Protein AF-A0A498NVG0-F1 (afdb_monomer)

Foldseek 3Di:
DQAQFDWDADPVPRDTDRDDRDDPPPLQPRWAFFDDPWATDTDRPVVCVVVVTQRDWDDDAQWFIARPVVRWTFDWDADPVDPSRIDTTTHHDPTDTDHHPDDDPDPDD

Mean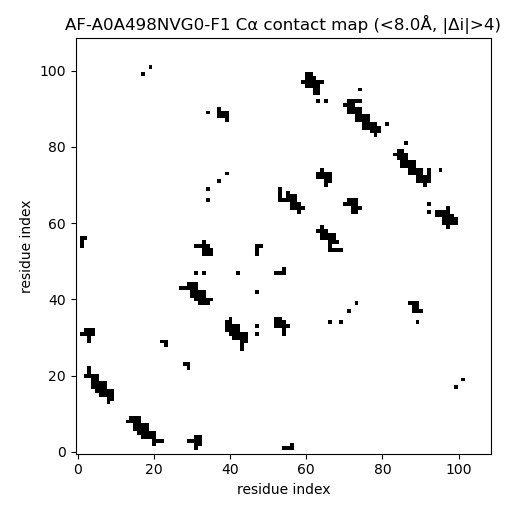 predicted aligned error: 10.1 Å

Nearest PDB structures (foldseek):
  9h6b-assembly1_B  TM=3.725E-01  e=7.759E+00  Escherichia coli KLY

Radius of gyration: 14.42 Å; Cα contacts (8 Å, |Δi|>4): 192; chains: 1; bounding box: 31×29×45 Å

Organism: Labeo rohita (NCBI:txid84645)

Secondary structure (DSSP, 8-state):
------EEEETTTTEEEE------SSGGG-EEEEEETTEEEEEEHHHHHHTT-B--EEE-TTB-EEETTT--EEEEEE-TTSTTSEEEEEES-----B----PPPP---

pLDDT: mean 70.95, std 21.1, range [32.91, 95.06]

Solvent-accessible surface area (backbone atoms only — not comparable to full-atom values): 6770 Å² total; per-residue (Å²): 134,85,68,43,63,42,80,45,78,43,87,92,74,77,41,77,40,64,41,74,82,60,78,55,93,53,74,89,69,37,40,28,51,25,56,56,93,52,37,74,40,77,40,50,38,70,60,38,57,76,67,66,51,47,52,51,68,44,80,37,84,65,26,50,40,29,31,72,75,80,64,26,18,64,42,83,42,82,29,82,89,39,100,76,39,50,42,80,38,38,40,80,71,85,76,62,62,38,80,79,71,90,76,75,82,75,82,86,126

Structure (mmCIF, N/CA/C/O backbone):
data_AF-A0A498NVG0-F1
#
_entry.id   AF-A0A498NVG0-F1
#
loop_
_atom_site.group_PDB
_atom_site.id
_atom_site.type_symbol
_atom_site.label_atom_id
_atom_site.label_alt_id
_atom_site.label_comp_id
_atom_site.label_asym_id
_atom_site.label_entity_id
_atom_site.label_seq_id
_atom_site.pdbx_PDB_ins_code
_atom_site.Cartn_x
_atom_site.Cartn_y
_atom_site.Cartn_z
_atom_site.occupancy
_atom_site.B_iso_or_equiv
_atom_site.auth_seq_id
_atom_site.auth_comp_id
_atom_site.auth_asym_id
_atom_site.auth_atom_id
_atom_site.pdbx_PDB_model_num
ATOM 1 N N . MET A 1 1 ? -0.434 2.461 -13.681 1.00 32.91 1 MET A N 1
ATOM 2 C CA . MET A 1 1 ? 0.124 3.485 -12.776 1.00 32.91 1 MET A CA 1
ATOM 3 C C . MET A 1 1 ? 0.867 2.766 -11.657 1.00 32.91 1 MET A C 1
ATOM 5 O O . MET A 1 1 ? 0.231 2.121 -10.832 1.00 32.91 1 MET A O 1
ATOM 9 N N . VAL A 1 2 ? 2.200 2.762 -11.707 1.00 36.41 2 VAL A N 1
ATOM 10 C CA . VAL A 1 2 ? 3.050 2.328 -10.587 1.00 36.41 2 VAL A CA 1
ATOM 11 C C . VAL A 1 2 ? 3.246 3.570 -9.721 1.00 36.41 2 VAL A C 1
ATOM 13 O O . VAL A 1 2 ? 3.571 4.629 -10.244 1.00 36.41 2 VAL A O 1
ATOM 16 N N . CYS A 1 3 ? 2.914 3.478 -8.439 1.00 40.59 3 CYS A N 1
ATOM 17 C CA . CYS A 1 3 ? 2.785 4.626 -7.544 1.00 40.59 3 CYS A CA 1
ATOM 18 C C . CYS A 1 3 ? 3.988 4.632 -6.586 1.00 40.59 3 CYS A C 1
ATOM 20 O O . CYS A 1 3 ? 4.091 3.740 -5.739 1.00 40.59 3 CYS A O 1
ATOM 22 N N . CYS A 1 4 ? 4.913 5.586 -6.741 1.00 39.00 4 CYS A N 1
ATOM 23 C CA . CYS A 1 4 ? 5.998 5.819 -5.783 1.00 39.00 4 CYS A CA 1
ATOM 24 C C . CYS A 1 4 ? 5.423 6.569 -4.573 1.00 39.00 4 CYS A C 1
ATOM 26 O O . CYS A 1 4 ? 5.145 7.761 -4.652 1.00 39.00 4 CYS A O 1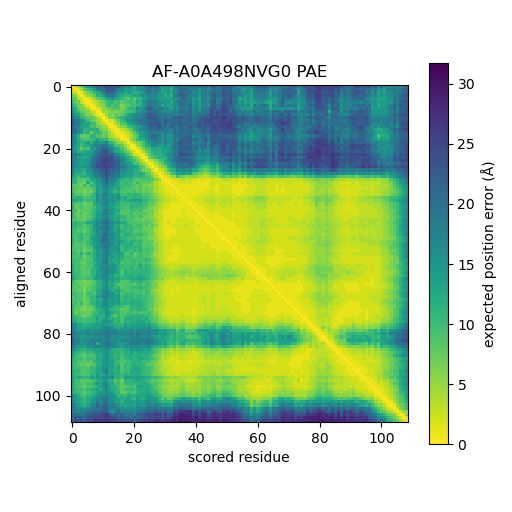
ATOM 28 N N . MET A 1 5 ? 5.194 5.868 -3.460 1.00 46.78 5 MET A N 1
ATOM 29 C CA . MET A 1 5 ? 4.696 6.477 -2.223 1.00 46.78 5 MET A CA 1
ATOM 30 C C . MET A 1 5 ? 5.850 6.958 -1.349 1.00 46.78 5 MET A C 1
ATOM 32 O O . MET A 1 5 ? 6.572 6.139 -0.777 1.00 46.78 5 MET A O 1
ATOM 36 N N . LYS A 1 6 ? 5.983 8.271 -1.158 1.00 39.31 6 LYS A N 1
ATOM 37 C CA . LYS A 1 6 ? 6.828 8.818 -0.088 1.00 39.31 6 LYS A CA 1
ATOM 38 C C . LYS A 1 6 ? 5.997 8.915 1.188 1.00 39.3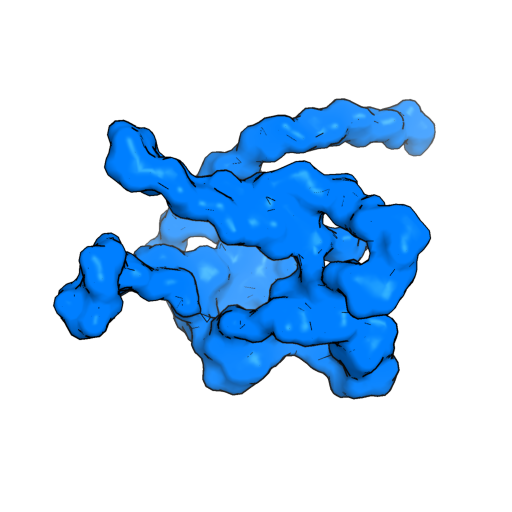1 6 LYS A C 1
ATOM 40 O O . LYS A 1 6 ? 5.126 9.755 1.260 1.00 39.31 6 LYS A O 1
ATOM 45 N N . MET A 1 7 ? 6.218 8.080 2.194 1.00 42.44 7 MET A N 1
ATOM 46 C CA . MET A 1 7 ? 5.459 8.186 3.449 1.00 42.44 7 MET A CA 1
ATOM 47 C C . MET A 1 7 ? 6.140 9.192 4.390 1.00 42.44 7 MET A C 1
ATOM 49 O O . MET A 1 7 ? 7.301 8.994 4.742 1.00 42.44 7 MET A O 1
ATOM 53 N N . SER A 1 8 ? 5.447 10.259 4.790 1.00 37.50 8 SER A N 1
ATOM 54 C CA . SER A 1 8 ? 5.874 11.209 5.830 1.00 37.50 8 SER A CA 1
ATOM 55 C C . SER A 1 8 ? 4.778 11.375 6.883 1.00 37.50 8 SER A C 1
ATOM 57 O O . SER A 1 8 ? 3.604 11.472 6.542 1.00 37.50 8 SER A O 1
ATOM 59 N N . HIS A 1 9 ? 5.146 11.383 8.162 1.00 37.88 9 HIS A N 1
ATOM 60 C CA . HIS A 1 9 ? 4.214 11.524 9.281 1.00 37.88 9 HIS A CA 1
ATOM 61 C C . HIS A 1 9 ? 4.332 12.927 9.880 1.00 37.88 9 HIS A C 1
ATOM 63 O O . HIS A 1 9 ? 5.437 13.354 10.210 1.00 37.88 9 HIS A O 1
ATOM 69 N N . ASP A 1 10 ? 3.207 13.629 10.010 1.00 34.66 10 ASP A N 1
ATOM 70 C CA . ASP A 1 10 ? 3.126 14.886 10.756 1.00 34.66 10 ASP A CA 1
ATOM 71 C C . ASP A 1 10 ? 2.486 14.626 12.124 1.00 34.66 10 ASP A C 1
ATOM 73 O O . ASP A 1 10 ? 1.309 14.270 12.235 1.00 34.66 10 ASP A O 1
ATOM 77 N N . ILE A 1 11 ? 3.289 14.814 13.168 1.00 35.50 11 ILE A N 1
ATOM 78 C CA . ILE A 1 11 ? 2.936 14.548 14.567 1.00 35.50 11 ILE A CA 1
ATOM 79 C C . 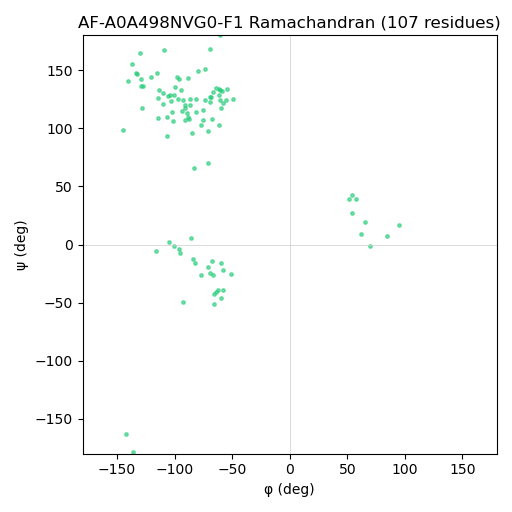ILE A 1 11 ? 1.882 15.549 15.073 1.00 35.50 11 ILE A C 1
ATOM 81 O O . ILE A 1 11 ? 1.119 15.234 15.983 1.00 35.50 11 ILE A O 1
ATOM 85 N N . SER A 1 12 ? 1.785 16.739 14.469 1.00 33.19 12 SER A N 1
ATOM 86 C CA . SER A 1 12 ? 0.831 17.772 14.893 1.00 33.19 12 SER A CA 1
ATOM 87 C C . SER A 1 12 ? -0.603 17.500 14.429 1.00 33.19 12 SER A C 1
ATOM 89 O O . SER A 1 12 ? -1.556 17.919 15.084 1.00 33.19 12 SER A O 1
ATOM 91 N N . THR A 1 13 ? -0.764 16.763 13.327 1.00 35.97 13 THR A N 1
ATOM 92 C CA . THR A 1 13 ? -2.063 16.513 12.684 1.00 35.97 13 THR A CA 1
ATOM 93 C C . THR A 1 13 ? -2.476 15.038 12.688 1.00 35.97 13 THR A C 1
ATOM 95 O O . THR A 1 13 ? -3.593 14.730 12.279 1.00 35.97 13 THR A O 1
ATOM 98 N N . GLN A 1 14 ? -1.608 14.124 13.150 1.00 40.41 14 GLN A N 1
ATOM 99 C CA . GLN A 1 14 ? -1.777 12.662 13.046 1.00 40.41 14 GLN A CA 1
ATOM 100 C C . GLN A 1 14 ? -2.020 12.186 11.602 1.00 40.41 14 GLN A C 1
ATOM 102 O O . GLN A 1 14 ? -2.640 11.150 11.361 1.00 40.41 14 GLN A O 1
ATOM 107 N N . GLN A 1 15 ? -1.527 12.935 10.614 1.00 35.75 15 GLN A N 1
ATOM 108 C CA . GLN A 1 15 ? -1.715 12.622 9.202 1.00 35.75 15 GLN A CA 1
ATOM 109 C C . GLN A 1 15 ? -0.520 11.830 8.665 1.00 35.75 15 GLN A C 1
ATOM 111 O O . GLN A 1 15 ? 0.645 12.181 8.881 1.00 35.75 15 GLN A O 1
ATOM 116 N N . LEU A 1 16 ? -0.812 10.742 7.945 1.00 40.94 16 LEU A N 1
ATOM 117 C CA . LEU A 1 16 ? 0.168 10.055 7.110 1.00 40.94 16 LEU A CA 1
ATOM 118 C C . LEU A 1 16 ? 0.098 10.654 5.707 1.00 40.94 16 LEU A C 1
ATOM 120 O O . LEU A 1 16 ? -0.835 10.400 4.947 1.00 40.94 16 LEU A O 1
ATOM 124 N N . PHE A 1 17 ? 1.107 11.433 5.356 1.00 41.75 17 PHE A N 1
ATOM 125 C CA . PHE A 1 17 ? 1.271 11.962 4.017 1.00 41.75 17 PHE A CA 1
ATOM 126 C C . PHE A 1 17 ? 1.911 10.897 3.141 1.00 41.75 17 PHE A C 1
ATOM 128 O O . PHE A 1 17 ? 3.068 10.526 3.324 1.00 41.75 17 PHE A O 1
ATOM 135 N N . VAL A 1 18 ? 1.154 10.423 2.161 1.00 50.56 18 VAL A N 1
ATOM 136 C CA . VAL A 1 18 ? 1.715 9.767 0.986 1.00 50.56 18 VAL A CA 1
ATOM 137 C C . VAL A 1 18 ? 2.079 10.893 0.020 1.00 50.56 18 VAL A C 1
ATOM 139 O O . VAL A 1 18 ? 1.219 11.469 -0.635 1.00 50.56 18 VAL A O 1
ATOM 142 N N . GLY A 1 19 ? 3.343 11.295 0.056 1.00 44.25 19 GLY A N 1
ATOM 143 C CA . GLY A 1 19 ? 3.924 12.411 -0.669 1.00 44.25 19 GLY A CA 1
ATOM 144 C C . GLY A 1 19 ? 3.835 12.288 -2.186 1.00 44.25 19 GLY A C 1
ATOM 145 O O . GLY A 1 19 ? 3.304 11.330 -2.744 1.00 44.25 19 GLY A O 1
ATOM 146 N N . ILE A 1 20 ? 4.369 13.319 -2.834 1.00 40.22 20 ILE A N 1
ATOM 147 C CA . ILE A 1 20 ? 4.224 13.596 -4.263 1.00 40.22 20 ILE A CA 1
ATOM 148 C C . ILE A 1 20 ? 4.665 12.389 -5.100 1.00 40.22 20 ILE A C 1
ATOM 150 O O . ILE A 1 20 ? 5.744 11.834 -4.884 1.00 40.22 20 ILE A O 1
ATOM 154 N N . LEU A 1 21 ? 3.844 12.032 -6.090 1.00 46.22 21 LEU A N 1
ATOM 155 C CA . LEU A 1 21 ? 4.186 11.094 -7.156 1.00 46.22 21 LEU A CA 1
ATOM 156 C C . LEU A 1 21 ? 5.196 11.731 -8.114 1.00 46.22 21 LEU A C 1
ATOM 158 O O . LEU A 1 21 ? 4.854 12.060 -9.246 1.00 46.22 21 LEU A O 1
ATOM 162 N N . SER A 1 22 ? 6.429 11.927 -7.662 1.00 38.06 22 SER A N 1
ATOM 163 C CA . SER A 1 22 ? 7.533 12.297 -8.541 1.00 38.06 22 SER A CA 1
ATOM 164 C C . SER A 1 22 ? 8.490 11.116 -8.634 1.00 38.06 22 SER A C 1
ATOM 166 O O . SER A 1 22 ? 9.014 10.711 -7.594 1.00 38.06 22 SER A O 1
ATOM 168 N N . PRO A 1 23 ? 8.757 10.560 -9.831 1.00 39.00 23 PRO A N 1
ATOM 169 C CA . PRO A 1 23 ? 10.037 9.902 -10.028 1.00 39.00 23 PRO A CA 1
ATOM 170 C C . PRO A 1 23 ? 11.101 10.945 -9.682 1.00 39.00 23 PRO A C 1
ATOM 172 O O . PRO A 1 23 ? 11.066 12.070 -10.190 1.00 39.00 23 PRO A O 1
ATOM 175 N N . THR A 1 24 ? 12.002 10.630 -8.758 1.00 41.22 24 THR A N 1
ATOM 176 C CA . THR A 1 24 ? 13.267 11.361 -8.743 1.00 41.22 24 THR A CA 1
ATOM 177 C C . THR A 1 24 ? 13.881 11.126 -10.120 1.00 41.22 24 THR A C 1
ATOM 179 O O . THR A 1 24 ? 13.830 10.012 -10.633 1.00 41.22 24 THR A O 1
ATOM 182 N N . ILE A 1 25 ? 14.335 12.196 -10.774 1.00 46.12 25 ILE A N 1
ATOM 183 C CA . ILE A 1 25 ? 14.809 12.166 -12.170 1.00 46.12 25 ILE A CA 1
ATOM 184 C C . ILE A 1 25 ? 16.001 11.198 -12.341 1.00 46.12 25 ILE A C 1
ATOM 186 O O . ILE A 1 25 ? 16.276 10.757 -13.452 1.00 46.12 25 ILE A O 1
ATOM 190 N N . ASP A 1 26 ? 16.625 10.796 -11.233 1.00 48.91 26 ASP A N 1
ATOM 191 C CA . ASP A 1 26 ? 17.582 9.702 -11.163 1.00 48.91 26 ASP A CA 1
ATOM 192 C C . ASP A 1 26 ? 16.852 8.370 -10.896 1.00 48.91 26 ASP A C 1
ATOM 194 O O . ASP A 1 26 ? 16.317 8.123 -9.808 1.00 48.91 26 ASP A O 1
ATOM 198 N N . ASP A 1 27 ? 16.818 7.509 -11.917 1.00 50.56 27 ASP A N 1
ATOM 199 C CA . ASP A 1 27 ? 16.114 6.217 -11.916 1.00 50.56 27 ASP A CA 1
ATOM 200 C C . ASP A 1 27 ? 16.563 5.255 -10.798 1.00 50.56 27 ASP A C 1
ATOM 202 O O . ASP A 1 27 ? 15.782 4.394 -10.381 1.00 50.56 27 ASP A O 1
ATOM 206 N N . ASP A 1 28 ? 17.771 5.437 -10.257 1.00 54.53 28 ASP A N 1
ATOM 207 C CA . ASP A 1 28 ? 18.343 4.605 -9.191 1.00 54.53 28 ASP A CA 1
ATOM 208 C C . ASP A 1 28 ? 17.669 4.809 -7.816 1.00 54.53 28 ASP A C 1
ATOM 210 O O . ASP A 1 28 ? 17.730 3.930 -6.950 1.00 54.53 28 ASP A O 1
ATOM 214 N N . ASP A 1 29 ? 16.957 5.923 -7.612 1.00 62.34 29 ASP A N 1
ATOM 215 C CA . ASP A 1 29 ? 16.263 6.226 -6.351 1.00 62.34 29 ASP A CA 1
ATOM 216 C C . ASP A 1 29 ? 14.775 5.835 -6.355 1.00 62.34 29 ASP A C 1
ATOM 218 O O . ASP A 1 29 ? 14.089 5.909 -5.322 1.00 62.34 29 ASP A O 1
ATOM 222 N N . ASN A 1 30 ? 14.260 5.347 -7.488 1.00 67.88 30 ASN A N 1
ATOM 223 C CA . ASN A 1 30 ? 12.857 4.971 -7.625 1.00 67.88 30 ASN A CA 1
ATOM 224 C C . ASN A 1 30 ? 12.546 3.688 -6.836 1.00 67.88 30 ASN A C 1
ATOM 226 O O . ASN A 1 30 ? 12.739 2.554 -7.290 1.00 67.88 30 ASN A O 1
ATOM 230 N N . LYS A 1 31 ? 12.007 3.869 -5.625 1.00 78.19 31 LYS A N 1
ATOM 231 C CA . LYS A 1 31 ? 11.543 2.780 -4.756 1.00 78.19 31 LYS A CA 1
ATOM 232 C C . LYS A 1 31 ? 10.026 2.619 -4.808 1.00 78.19 31 LYS A C 1
ATOM 234 O O . LYS A 1 31 ? 9.255 3.542 -4.562 1.00 78.19 31 LYS A O 1
ATOM 239 N N . CYS A 1 32 ? 9.605 1.386 -5.043 1.00 78.69 32 CYS A N 1
ATOM 240 C CA . CYS A 1 32 ? 8.225 0.942 -5.080 1.00 78.69 32 CYS A CA 1
ATOM 241 C C . CYS A 1 32 ? 7.813 0.343 -3.732 1.00 78.69 32 CYS A C 1
ATOM 243 O O . CYS A 1 32 ? 8.579 -0.389 -3.102 1.00 78.69 32 CYS A O 1
ATOM 245 N N . LEU A 1 33 ? 6.567 0.587 -3.319 1.00 83.94 33 LEU A N 1
ATOM 246 C CA . LEU A 1 33 ? 5.955 -0.115 -2.193 1.00 83.94 33 LEU A CA 1
ATOM 247 C C . LEU A 1 33 ? 5.595 -1.549 -2.608 1.00 83.94 33 LEU A C 1
ATOM 249 O O . LEU A 1 33 ? 4.842 -1.763 -3.559 1.00 83.94 33 LEU A O 1
ATOM 253 N N . VAL A 1 34 ? 6.096 -2.539 -1.875 1.00 88.88 34 VAL A N 1
ATOM 254 C CA . VAL A 1 34 ? 5.936 -3.963 -2.186 1.00 88.88 34 VAL A CA 1
ATOM 255 C C . VAL A 1 34 ? 5.435 -4.731 -0.966 1.00 88.88 34 VAL A C 1
ATOM 257 O O . VAL A 1 34 ? 5.954 -4.562 0.137 1.00 88.88 34 VAL A O 1
ATOM 260 N N . ASP A 1 35 ? 4.460 -5.624 -1.170 1.00 91.44 35 ASP A N 1
ATOM 261 C CA . ASP A 1 35 ? 4.119 -6.653 -0.178 1.00 91.44 35 ASP A CA 1
ATOM 262 C C . ASP A 1 35 ? 5.184 -7.757 -0.191 1.00 91.44 35 ASP A C 1
ATOM 264 O O . ASP A 1 35 ? 5.234 -8.595 -1.102 1.00 91.44 35 ASP A O 1
ATOM 268 N N . VAL A 1 36 ? 6.008 -7.772 0.856 1.00 92.44 36 VAL A N 1
ATOM 269 C CA . VAL A 1 36 ? 6.958 -8.844 1.143 1.00 92.44 36 VAL A CA 1
ATOM 270 C C . VAL A 1 36 ? 6.437 -9.641 2.331 1.00 92.44 36 VAL A C 1
ATOM 272 O O . VAL A 1 36 ? 6.682 -9.309 3.487 1.00 92.44 36 VAL A O 1
ATOM 275 N N . ASN A 1 37 ? 5.697 -10.710 2.040 1.00 89.56 37 ASN A N 1
ATOM 276 C CA . ASN A 1 37 ? 5.170 -11.642 3.043 1.00 89.56 37 ASN A CA 1
ATOM 277 C C . ASN A 1 37 ? 4.358 -10.964 4.164 1.00 89.56 37 ASN A C 1
ATOM 279 O O . ASN A 1 37 ? 4.478 -11.325 5.328 1.00 89.56 37 ASN A O 1
ATOM 283 N N . GLY A 1 38 ? 3.504 -10.001 3.808 1.00 88.06 38 GL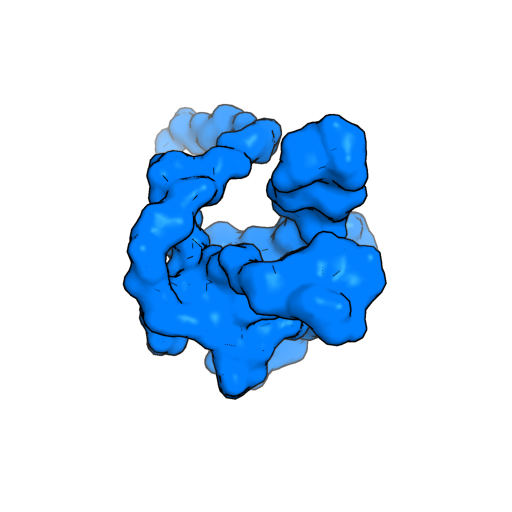Y A N 1
ATOM 284 C CA . GLY A 1 38 ? 2.676 -9.263 4.768 1.00 88.06 38 GLY A CA 1
ATOM 285 C C . GLY A 1 38 ? 3.394 -8.084 5.422 1.00 88.06 38 GLY A C 1
ATOM 286 O O . GLY A 1 38 ? 2.847 -7.463 6.325 1.00 88.06 38 GLY A O 1
ATOM 287 N N . ARG A 1 39 ? 4.603 -7.744 4.963 1.00 88.69 39 ARG A N 1
ATOM 288 C CA . ARG A 1 39 ? 5.334 -6.557 5.411 1.00 88.69 39 ARG A CA 1
ATOM 289 C C . ARG A 1 39 ? 5.475 -5.564 4.256 1.00 88.69 39 ARG A C 1
ATOM 291 O O . ARG A 1 39 ? 5.976 -5.960 3.199 1.00 88.69 39 ARG A O 1
ATOM 298 N N . PRO A 1 40 ? 5.056 -4.299 4.426 1.00 89.06 40 PRO A N 1
ATOM 299 C CA . PRO A 1 40 ? 5.289 -3.267 3.425 1.00 89.06 40 PRO A CA 1
ATOM 300 C C . PRO A 1 40 ? 6.786 -2.929 3.376 1.00 89.06 40 PRO A C 1
ATOM 302 O O . PRO A 1 40 ? 7.405 -2.656 4.406 1.00 89.06 40 PRO A O 1
ATOM 305 N N . ARG A 1 41 ? 7.399 -2.983 2.188 1.00 88.62 41 ARG A N 1
ATOM 306 C CA . ARG A 1 41 ? 8.819 -2.642 1.978 1.00 88.62 41 ARG A CA 1
ATOM 307 C C . ARG A 1 41 ? 8.977 -1.717 0.781 1.00 88.62 41 ARG A C 1
ATOM 309 O O . ARG A 1 41 ? 8.246 -1.852 -0.194 1.00 88.62 41 ARG A O 1
ATOM 316 N N . LEU A 1 42 ? 9.960 -0.824 0.857 1.00 84.25 42 LEU A N 1
ATOM 317 C CA . LEU A 1 42 ? 10.414 -0.024 -0.274 1.00 84.25 42 LEU A CA 1
ATOM 318 C C . LEU A 1 42 ? 11.540 -0.776 -0.982 1.00 84.25 42 LEU A C 1
ATOM 320 O O . LEU A 1 42 ? 12.566 -1.070 -0.370 1.00 84.25 42 LEU A O 1
ATOM 324 N N . ILE A 1 43 ? 11.318 -1.129 -2.244 1.00 83.75 43 ILE A N 1
ATOM 325 C CA . ILE A 1 43 ? 12.254 -1.893 -3.074 1.00 83.75 43 ILE A CA 1
ATOM 326 C C . ILE A 1 43 ? 12.434 -1.155 -4.390 1.00 83.75 43 ILE A C 1
ATOM 328 O O . ILE A 1 43 ? 11.469 -0.614 -4.917 1.00 83.75 43 ILE A O 1
ATOM 332 N N . GLU A 1 44 ? 13.650 -1.160 -4.917 1.00 82.19 44 GLU A N 1
ATOM 333 C CA . GLU A 1 44 ? 13.964 -0.625 -6.239 1.00 82.19 44 GLU A CA 1
ATOM 334 C C . GLU A 1 44 ? 12.988 -1.177 -7.297 1.00 82.19 44 GLU A C 1
ATOM 336 O O . GLU A 1 44 ? 12.721 -2.385 -7.372 1.00 82.19 44 GLU A O 1
ATOM 341 N N . CYS A 1 45 ? 12.346 -0.269 -8.032 1.00 76.06 45 CYS A N 1
ATOM 342 C CA . CYS A 1 45 ? 11.197 -0.615 -8.858 1.00 76.06 45 CYS A CA 1
ATOM 343 C C . CYS A 1 45 ? 11.564 -1.592 -9.981 1.00 76.06 45 CYS A C 1
ATOM 345 O O . CYS A 1 45 ? 10.796 -2.531 -10.218 1.00 76.06 45 CYS A O 1
ATOM 347 N N . SER A 1 46 ? 12.719 -1.430 -10.641 1.00 79.81 46 SER A N 1
ATOM 348 C CA . SER A 1 46 ? 13.108 -2.307 -11.753 1.00 79.81 46 SER A CA 1
ATOM 349 C C . SER A 1 46 ? 13.337 -3.737 -11.257 1.00 79.81 46 SER A C 1
ATOM 351 O O . SER A 1 46 ? 12.791 -4.688 -11.828 1.00 79.81 46 SER A O 1
ATOM 353 N N . TYR A 1 47 ? 13.998 -3.895 -10.104 1.00 86.69 47 TYR A N 1
ATOM 354 C CA . TYR A 1 47 ? 14.141 -5.183 -9.435 1.00 86.69 47 TYR A CA 1
ATOM 355 C C . TYR A 1 47 ? 12.785 -5.801 -9.068 1.00 86.69 47 TYR A C 1
ATOM 357 O O . TYR A 1 47 ? 12.534 -6.983 -9.336 1.00 86.69 47 TYR A O 1
ATOM 365 N N . ALA A 1 48 ? 11.875 -5.014 -8.485 1.00 86.81 48 ALA A N 1
ATOM 366 C CA . ALA A 1 48 ? 10.551 -5.492 -8.095 1.00 86.81 48 ALA A CA 1
ATOM 367 C C . ALA A 1 48 ? 9.724 -5.968 -9.304 1.00 86.81 48 ALA A C 1
ATOM 369 O O . ALA A 1 48 ? 9.039 -6.996 -9.215 1.00 86.81 48 ALA A O 1
ATOM 370 N N . VAL A 1 49 ? 9.817 -5.263 -10.438 1.00 84.06 49 VAL A N 1
ATOM 371 C CA . VAL A 1 49 ? 9.195 -5.661 -11.709 1.00 84.06 49 VAL A CA 1
ATOM 372 C C . VAL A 1 49 ? 9.830 -6.944 -12.242 1.00 84.06 49 VAL A C 1
ATOM 374 O O . VAL A 1 49 ? 9.109 -7.913 -12.500 1.00 84.06 49 VAL A O 1
ATOM 377 N N . ALA A 1 50 ? 11.162 -7.002 -12.335 1.00 90.12 50 ALA A N 1
ATOM 378 C CA . ALA A 1 50 ? 11.896 -8.160 -12.845 1.00 90.12 50 ALA A CA 1
ATOM 379 C C . ALA A 1 50 ? 11.594 -9.437 -12.044 1.00 90.12 50 ALA A C 1
ATOM 381 O O . ALA A 1 50 ? 11.411 -10.517 -12.609 1.00 90.12 50 ALA A O 1
ATOM 382 N N . LYS A 1 51 ? 11.461 -9.316 -10.718 1.00 94.25 51 LYS A N 1
ATOM 383 C CA . LYS A 1 51 ? 11.099 -10.425 -9.820 1.00 94.25 51 LYS A CA 1
ATOM 384 C C . LYS A 1 51 ? 9.590 -10.651 -9.683 1.00 94.25 51 LYS A C 1
ATOM 386 O O .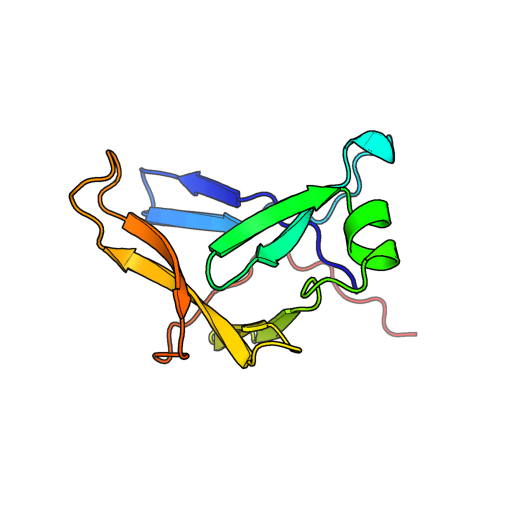 LYS A 1 51 ? 9.174 -11.497 -8.890 1.00 94.25 51 LYS A O 1
ATOM 391 N N . ARG A 1 52 ? 8.752 -9.936 -10.447 1.00 91.06 52 ARG A N 1
ATOM 392 C CA . ARG A 1 52 ? 7.278 -10.048 -10.437 1.00 91.06 52 ARG A CA 1
ATOM 393 C C . ARG A 1 52 ? 6.687 -9.941 -9.025 1.00 91.06 52 ARG A C 1
ATOM 395 O O . ARG A 1 52 ? 5.749 -10.671 -8.653 1.00 91.06 52 ARG A O 1
ATOM 402 N N . MET A 1 53 ? 7.257 -9.044 -8.225 1.00 92.25 53 MET A N 1
ATOM 403 C CA . MET A 1 53 ? 6.866 -8.835 -6.837 1.00 92.25 53 MET A CA 1
ATOM 404 C C . MET A 1 53 ? 5.468 -8.207 -6.739 1.00 92.25 53 MET A C 1
ATOM 406 O O . MET A 1 53 ? 4.856 -7.778 -7.719 1.00 92.25 53 MET A O 1
ATOM 410 N N . LYS A 1 54 ? 4.913 -8.189 -5.527 1.00 92.94 54 LYS A N 1
ATOM 411 C CA . LYS A 1 54 ? 3.557 -7.704 -5.248 1.00 92.94 54 LYS A CA 1
ATOM 412 C C . LYS A 1 54 ? 3.549 -6.177 -5.091 1.00 92.94 54 LYS A C 1
ATOM 414 O O . LYS A 1 54 ? 3.304 -5.674 -4.000 1.00 92.94 54 LYS A O 1
ATOM 419 N N . LEU A 1 55 ? 3.840 -5.459 -6.173 1.00 85.75 55 LEU A N 1
ATOM 420 C CA . LEU A 1 55 ? 4.025 -3.996 -6.189 1.00 85.75 55 LEU A CA 1
ATOM 421 C C . LEU A 1 55 ? 2.811 -3.191 -6.696 1.00 85.75 55 LEU A C 1
ATOM 423 O O . LEU A 1 55 ? 2.853 -1.968 -6.745 1.00 85.75 55 LEU A O 1
ATOM 427 N N . HIS A 1 56 ? 1.731 -3.865 -7.100 1.00 82.62 56 HIS A N 1
ATOM 428 C CA . HIS A 1 56 ? 0.553 -3.223 -7.689 1.00 82.62 56 HIS A CA 1
ATOM 429 C C . HIS A 1 56 ? -0.546 -2.992 -6.650 1.00 82.62 56 HIS A C 1
ATOM 431 O O . HIS A 1 56 ? -1.040 -3.949 -6.042 1.00 82.62 56 HIS A O 1
ATOM 437 N N . TRP A 1 57 ? -0.991 -1.742 -6.529 1.00 84.00 57 TRP A N 1
ATOM 438 C CA . TRP A 1 57 ? -1.962 -1.289 -5.534 1.00 84.00 57 TRP A CA 1
ATOM 439 C C . TRP A 1 57 ? -3.205 -0.701 -6.199 1.00 84.00 57 TRP A C 1
ATOM 441 O O . TRP A 1 57 ? -3.121 -0.051 -7.239 1.00 84.00 57 TRP A O 1
ATOM 451 N N . ARG A 1 58 ? -4.361 -0.939 -5.585 1.00 83.69 58 ARG A N 1
ATOM 452 C CA . ARG A 1 58 ? -5.636 -0.308 -5.905 1.00 83.69 58 ARG A CA 1
ATOM 453 C C . ARG A 1 58 ? -5.921 0.744 -4.846 1.00 83.69 58 ARG A C 1
ATOM 455 O O . ARG A 1 58 ? -5.989 0.421 -3.663 1.00 83.69 58 ARG A O 1
ATOM 462 N N . PHE A 1 59 ? -6.115 1.970 -5.304 1.00 81.88 59 PHE A N 1
ATOM 463 C CA . PHE A 1 59 ? -6.474 3.112 -4.477 1.00 81.88 59 PHE A CA 1
ATOM 464 C C . PHE A 1 59 ? -7.966 3.365 -4.584 1.00 81.88 59 PHE A C 1
ATOM 466 O O . PHE A 1 59 ? -8.521 3.337 -5.683 1.00 81.88 59 PHE A O 1
ATOM 473 N N . THR A 1 60 ? -8.600 3.615 -3.446 1.00 80.06 60 THR A N 1
ATOM 474 C CA . THR A 1 60 ? -10.002 4.020 -3.377 1.00 80.06 60 THR A CA 1
ATOM 475 C C . THR A 1 60 ? -10.057 5.279 -2.530 1.00 80.06 60 THR A C 1
ATOM 477 O O . THR A 1 60 ? -9.663 5.235 -1.368 1.00 80.06 60 THR A O 1
ATOM 480 N N . GLN A 1 61 ? -10.497 6.401 -3.103 1.00 79.00 61 GLN A N 1
ATOM 481 C CA . GLN A 1 61 ? -10.625 7.648 -2.348 1.00 79.00 61 GLN A CA 1
ATOM 482 C C . GLN A 1 61 ? -11.622 7.462 -1.205 1.00 79.00 61 GLN A C 1
ATOM 484 O O . GLN A 1 61 ? -12.728 6.976 -1.433 1.00 79.00 61 GLN A O 1
ATOM 489 N N . GLY A 1 62 ? -11.226 7.832 0.014 1.00 81.38 62 GLY A N 1
ATOM 490 C CA . GLY A 1 62 ? -12.047 7.613 1.204 1.00 81.38 62 GLY A CA 1
ATOM 491 C C . GLY A 1 62 ? -12.253 6.132 1.528 1.00 81.38 62 GLY A C 1
ATOM 492 O O . GLY A 1 62 ? -13.203 5.797 2.223 1.00 81.38 62 GLY A O 1
ATOM 493 N N . GLY A 1 63 ? -11.399 5.247 1.008 1.00 86.44 63 GLY A N 1
ATOM 494 C CA . GLY A 1 63 ? -11.510 3.802 1.161 1.00 86.44 63 GLY A CA 1
ATOM 495 C C . GLY A 1 63 ? -10.150 3.134 1.323 1.00 86.44 63 GLY A C 1
ATOM 496 O O . GLY A 1 63 ? -9.147 3.777 1.626 1.00 86.44 63 GLY A O 1
ATOM 497 N N . SER A 1 64 ? -10.116 1.818 1.125 1.00 88.56 64 SER A N 1
ATOM 498 C CA . SER A 1 64 ? -8.900 1.030 1.340 1.00 88.56 64 SER A CA 1
ATOM 499 C C . SER A 1 64 ? -7.835 1.219 0.250 1.00 88.56 64 SER A C 1
ATOM 501 O O . SER A 1 64 ? -8.145 1.422 -0.931 1.00 88.56 64 SER A O 1
ATOM 503 N N . ILE A 1 65 ? -6.571 1.053 0.649 1.00 89.31 65 ILE A N 1
ATOM 504 C CA . ILE A 1 65 ? -5.426 0.878 -0.250 1.00 89.31 65 ILE A CA 1
ATOM 505 C C . ILE A 1 65 ? -5.093 -0.615 -0.282 1.00 89.31 65 ILE A C 1
ATOM 507 O O . ILE A 1 65 ? -4.553 -1.157 0.680 1.00 89.31 65 ILE A O 1
ATOM 511 N N . GLN A 1 66 ? -5.422 -1.301 -1.377 1.00 91.25 66 GLN A N 1
ATOM 512 C CA . GLN A 1 66 ? -5.342 -2.762 -1.452 1.00 91.25 66 GLN A CA 1
ATOM 513 C C . GLN A 1 66 ? -4.273 -3.236 -2.435 1.00 91.25 66 GLN A C 1
ATOM 515 O O . GLN A 1 66 ? -4.241 -2.821 -3.591 1.00 91.25 66 GLN A O 1
ATOM 520 N N . ASN A 1 67 ? -3.438 -4.191 -2.030 1.00 91.81 67 ASN A N 1
ATOM 521 C CA . ASN A 1 67 ? -2.556 -4.884 -2.957 1.00 91.81 67 ASN A CA 1
ATOM 522 C C . ASN A 1 67 ? -3.375 -5.783 -3.889 1.00 91.81 67 ASN A C 1
ATOM 524 O O . ASN A 1 67 ? -4.079 -6.698 -3.458 1.00 91.81 67 ASN A O 1
ATOM 528 N N . THR A 1 68 ? -3.247 -5.575 -5.191 1.00 89.94 68 THR A N 1
ATOM 529 C CA . THR A 1 68 ? -4.048 -6.299 -6.188 1.00 89.94 68 THR A CA 1
ATOM 530 C C . THR A 1 68 ? -3.727 -7.795 -6.250 1.00 89.94 68 THR A C 1
ATOM 532 O O . THR A 1 68 ? -4.613 -8.580 -6.605 1.00 89.94 68 THR A O 1
ATOM 535 N N . LYS A 1 69 ? -2.503 -8.199 -5.871 1.00 92.50 69 LYS A N 1
ATOM 536 C CA . LYS A 1 69 ? -2.016 -9.586 -5.929 1.00 92.50 69 LYS A CA 1
ATOM 537 C C . LYS A 1 69 ? -2.244 -10.343 -4.621 1.00 92.50 69 LYS A C 1
ATOM 539 O O . LYS A 1 69 ? -2.783 -11.440 -4.669 1.00 92.50 69 LYS A O 1
ATOM 544 N N . SER A 1 70 ? -1.867 -9.794 -3.462 1.00 94.25 70 SER A N 1
ATOM 545 C CA . SER A 1 70 ? -2.116 -10.465 -2.168 1.00 94.25 70 SER A CA 1
ATOM 546 C C . SER A 1 70 ? -3.504 -10.230 -1.586 1.00 94.25 70 SER A C 1
ATOM 548 O O . SER A 1 70 ? -3.861 -10.911 -0.630 1.00 94.25 70 SER A O 1
ATOM 550 N N . LYS A 1 71 ? -4.268 -9.270 -2.123 1.00 95.06 71 LYS A N 1
ATOM 551 C CA . LYS A 1 71 ? -5.579 -8.840 -1.606 1.00 95.06 71 LYS A CA 1
ATOM 552 C C . LYS A 1 71 ? -5.548 -8.261 -0.185 1.00 95.06 71 LYS A C 1
ATOM 554 O O . LYS A 1 71 ? -6.607 -8.004 0.382 1.00 95.06 71 LYS A O 1
ATOM 559 N N . ARG A 1 72 ? -4.360 -8.017 0.374 1.00 94.94 72 ARG A N 1
ATOM 560 C CA . ARG A 1 72 ? -4.179 -7.353 1.671 1.00 94.94 72 ARG A CA 1
ATOM 561 C C . ARG A 1 72 ? -4.314 -5.846 1.536 1.00 94.94 72 ARG A C 1
ATOM 563 O O . ARG A 1 72 ? -3.960 -5.296 0.492 1.00 94.94 72 ARG A O 1
ATOM 570 N N . CYS A 1 73 ? -4.783 -5.201 2.592 1.00 93.06 73 CYS A N 1
ATOM 571 C CA . CYS A 1 73 ? -4.845 -3.754 2.685 1.00 93.06 73 CYS A CA 1
ATOM 572 C C . CYS A 1 73 ? -3.652 -3.206 3.463 1.00 93.06 73 CYS A C 1
ATOM 574 O O . CYS A 1 73 ? -3.164 -3.851 4.392 1.00 93.06 73 CYS A O 1
ATOM 576 N N . LEU A 1 74 ? -3.178 -2.039 3.034 1.00 90.38 74 LEU A N 1
ATOM 577 C CA . LEU A 1 74 ? -2.240 -1.216 3.780 1.00 90.38 74 LEU A CA 1
ATOM 578 C C . LEU A 1 74 ? -3.009 -0.534 4.904 1.00 90.38 74 LEU A C 1
ATOM 580 O O . LEU A 1 74 ? -3.932 0.234 4.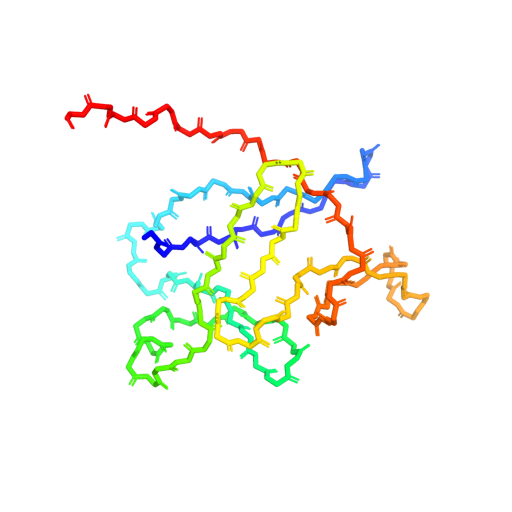630 1.00 90.38 74 LEU A O 1
ATOM 584 N N . GLU A 1 75 ? -2.659 -0.863 6.144 1.00 89.25 75 GLU A N 1
ATOM 585 C CA . GLU A 1 75 ? -3.380 -0.384 7.319 1.00 89.25 75 GLU A CA 1
ATOM 586 C C . GLU A 1 75 ? -2.441 0.139 8.400 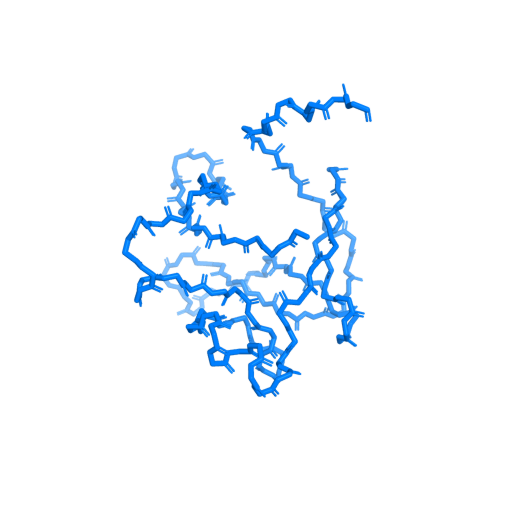1.00 89.25 75 GLU A C 1
ATOM 588 O O . GLU A 1 75 ? -1.320 -0.350 8.557 1.00 89.25 75 GLU A O 1
ATOM 593 N N . LEU A 1 76 ? -2.913 1.141 9.137 1.00 86.81 76 LEU A N 1
ATOM 594 C CA . LEU A 1 76 ? -2.277 1.639 10.348 1.00 86.81 76 LEU A CA 1
ATOM 595 C C . LEU A 1 76 ? -2.855 0.885 11.548 1.00 86.81 76 LEU A C 1
ATOM 597 O O . LEU A 1 76 ? -4.063 0.934 11.776 1.00 86.81 76 LEU A O 1
ATOM 601 N N . VAL A 1 77 ? -1.994 0.198 12.292 1.00 87.06 77 VAL A N 1
ATOM 602 C CA . VAL A 1 77 ? -2.339 -0.497 13.538 1.00 87.06 77 VAL A CA 1
ATOM 603 C C . VAL A 1 77 ? -1.608 0.145 14.704 1.00 87.06 77 VAL A C 1
ATOM 605 O O . VAL A 1 77 ? -0.490 0.628 14.533 1.00 87.06 77 VAL A O 1
ATOM 608 N N . GLU A 1 78 ? -2.220 0.147 15.882 1.00 83.75 78 GLU A N 1
ATOM 609 C CA . GLU A 1 78 ? -1.536 0.538 17.114 1.00 83.75 78 GLU A CA 1
ATOM 610 C C . GLU A 1 78 ? -0.402 -0.448 17.414 1.00 83.75 78 GLU A C 1
ATOM 612 O O . GLU A 1 78 ? -0.557 -1.667 17.305 1.00 83.75 78 GLU A O 1
ATOM 617 N N . ASN A 1 79 ? 0.759 0.089 17.762 1.00 81.56 79 ASN A N 1
ATOM 618 C CA . ASN A 1 79 ? 1.904 -0.669 18.225 1.00 81.56 79 ASN A CA 1
ATOM 619 C C . ASN A 1 79 ? 2.648 0.152 19.285 1.00 81.56 79 ASN A C 1
ATOM 621 O O . ASN A 1 79 ? 3.453 1.022 18.952 1.00 81.56 79 ASN A O 1
ATOM 625 N N . ASN A 1 80 ? 2.378 -0.167 20.550 1.00 77.81 80 ASN A N 1
ATOM 626 C CA . ASN A 1 80 ? 2.956 0.499 21.719 1.00 77.81 80 ASN A CA 1
ATOM 627 C C . ASN A 1 80 ? 4.463 0.248 21.890 1.00 77.81 80 ASN A C 1
ATOM 629 O O . ASN A 1 80 ? 5.103 0.961 22.656 1.00 77.81 80 ASN A O 1
ATOM 633 N N . ASP A 1 81 ? 5.029 -0.732 21.179 1.00 79.12 81 ASP A N 1
ATOM 634 C CA . ASP A 1 81 ? 6.468 -1.010 21.199 1.00 79.12 81 ASP A CA 1
ATOM 635 C C . ASP A 1 81 ? 7.247 -0.083 20.249 1.00 79.12 81 ASP A C 1
ATOM 637 O O . ASP A 1 81 ? 8.470 0.028 20.343 1.00 79.12 81 ASP A O 1
ATOM 641 N N . ASN A 1 82 ? 6.555 0.592 19.324 1.00 69.56 82 ASN A N 1
ATOM 642 C CA . ASN A 1 82 ? 7.154 1.618 18.479 1.00 69.56 82 ASN A CA 1
ATOM 643 C C . ASN A 1 82 ? 7.067 2.983 19.166 1.00 69.56 82 ASN A C 1
ATOM 645 O O . ASN A 1 82 ? 6.038 3.337 19.733 1.00 69.56 82 ASN A O 1
ATOM 649 N N . GLU A 1 83 ? 8.109 3.801 18.997 1.00 70.75 83 GLU A N 1
ATOM 650 C CA . GLU A 1 83 ? 8.222 5.167 19.544 1.00 70.75 83 GLU A CA 1
ATOM 651 C C . GLU A 1 83 ? 7.008 6.066 19.234 1.00 70.75 83 GLU A C 1
ATOM 653 O O . GLU A 1 83 ? 6.696 6.989 19.979 1.00 70.75 83 GLU A O 1
ATOM 658 N N . PHE A 1 84 ? 6.287 5.758 18.154 1.00 67.75 84 PHE A N 1
ATOM 659 C CA . PHE A 1 84 ? 5.154 6.535 17.658 1.00 67.75 84 PHE A CA 1
ATOM 660 C C . PHE A 1 84 ? 3.787 5.903 17.950 1.00 67.75 84 PHE A C 1
ATOM 662 O O . PHE A 1 84 ? 2.778 6.430 17.493 1.00 67.75 84 PHE A O 1
ATOM 669 N N . GLY A 1 85 ? 3.726 4.762 18.645 1.00 75.19 85 GLY A N 1
ATOM 670 C CA . GLY A 1 85 ? 2.469 4.102 19.023 1.00 75.19 85 GLY A CA 1
ATOM 671 C C . GLY A 1 85 ? 1.681 3.475 17.867 1.00 75.19 85 GLY A C 1
ATOM 672 O O . GLY A 1 85 ? 0.650 2.853 18.103 1.00 75.19 85 GLY A O 1
ATOM 673 N N . TYR A 1 86 ? 2.153 3.592 16.622 1.00 79.62 86 TYR A N 1
ATOM 674 C CA . TYR A 1 86 ? 1.504 3.040 15.435 1.00 79.62 86 TYR A CA 1
ATOM 675 C C . TYR A 1 86 ? 2.511 2.384 14.486 1.00 79.62 86 TYR A C 1
ATOM 677 O O . TYR A 1 86 ? 3.701 2.709 14.449 1.00 79.62 86 TYR A O 1
ATOM 685 N N . GLN A 1 87 ? 2.023 1.449 13.678 1.00 83.12 87 GLN A N 1
ATOM 686 C CA . GLN A 1 87 ? 2.789 0.759 12.655 1.00 83.12 87 GLN A CA 1
ATOM 687 C C . GLN A 1 87 ? 1.961 0.563 11.391 1.00 83.12 87 GLN A C 1
ATOM 689 O O . GLN A 1 87 ? 0.788 0.200 11.434 1.00 83.12 87 GLN A O 1
ATOM 694 N N . LEU A 1 88 ? 2.611 0.728 10.242 1.00 82.75 88 LEU A N 1
ATOM 695 C CA . LEU A 1 88 ? 2.034 0.361 8.960 1.00 82.75 88 LEU A CA 1
ATOM 696 C C . LEU A 1 88 ? 2.199 -1.141 8.705 1.00 82.75 88 LEU A C 1
ATOM 698 O O . LEU A 1 88 ? 3.316 -1.668 8.714 1.00 82.75 88 LEU A O 1
ATOM 702 N N . THR A 1 89 ? 1.095 -1.828 8.437 1.00 88.69 89 THR A N 1
ATOM 703 C CA . THR A 1 89 ? 1.057 -3.273 8.206 1.00 88.69 89 THR A CA 1
ATOM 704 C C . THR A 1 89 ? 0.292 -3.629 6.934 1.00 88.69 89 THR A C 1
ATOM 706 O O . THR A 1 89 ? -0.436 -2.813 6.366 1.00 88.69 89 THR A O 1
ATOM 709 N N . LEU A 1 90 ? 0.471 -4.867 6.470 1.00 92.50 90 LEU A N 1
ATOM 710 C CA . LEU A 1 90 ? -0.349 -5.454 5.419 1.00 92.50 90 LEU A CA 1
ATOM 711 C C . LEU A 1 90 ? -1.152 -6.613 5.981 1.00 92.50 90 LEU A C 1
ATOM 713 O O . LEU A 1 90 ? -0.620 -7.698 6.223 1.00 92.50 90 LEU A O 1
ATOM 717 N N . GLN A 1 91 ? -2.455 -6.400 6.113 1.00 93.19 91 GLN A N 1
ATOM 718 C CA . GLN A 1 91 ? -3.361 -7.362 6.729 1.00 93.19 91 GLN A CA 1
ATOM 719 C C . GLN A 1 91 ? -4.662 -7.521 5.942 1.00 93.19 91 GLN A C 1
ATOM 721 O O . GLN A 1 91 ? -4.831 -6.971 4.849 1.00 93.19 91 GLN A O 1
ATOM 726 N N . LYS A 1 92 ? -5.568 -8.359 6.454 1.00 94.56 92 LYS A N 1
ATOM 727 C CA . LYS A 1 92 ? -6.925 -8.447 5.913 1.00 94.56 92 LYS A CA 1
ATOM 728 C C . LYS A 1 92 ? -7.592 -7.085 6.087 1.00 94.56 92 LYS A C 1
ATOM 730 O O . LYS A 1 92 ? -7.508 -6.511 7.160 1.00 94.56 92 LYS A O 1
ATOM 735 N N . CYS A 1 93 ? -8.249 -6.608 5.037 1.00 92.69 93 CYS A N 1
ATOM 736 C CA . CYS A 1 93 ? -8.908 -5.311 5.045 1.00 92.69 93 CYS A CA 1
ATOM 737 C C . CYS A 1 93 ? -9.956 -5.235 6.165 1.00 92.69 93 CYS A C 1
ATOM 739 O O . CYS A 1 93 ? -10.884 -6.047 6.188 1.00 92.69 93 CYS A O 1
ATOM 741 N N . THR A 1 94 ? -9.798 -4.273 7.069 1.00 92.25 94 THR A N 1
ATOM 742 C CA . THR A 1 94 ? -10.691 -3.992 8.203 1.00 92.25 94 THR A CA 1
ATOM 743 C C . THR A 1 94 ? -11.709 -2.898 7.891 1.00 92.25 94 THR A C 1
ATOM 745 O O . THR A 1 94 ? -12.639 -2.686 8.661 1.00 92.25 94 THR A O 1
ATOM 748 N N . GLY A 1 95 ? -11.573 -2.239 6.735 1.00 90.19 95 GLY A N 1
ATOM 749 C CA . GLY A 1 95 ? -12.427 -1.120 6.331 1.00 90.19 95 GLY A CA 1
ATOM 750 C C . GLY A 1 95 ? -11.839 0.250 6.671 1.00 90.19 95 GLY A C 1
ATOM 751 O O . GLY A 1 95 ? -12.572 1.233 6.670 1.00 90.19 95 GLY A O 1
ATOM 752 N N . GLN A 1 96 ? -10.532 0.330 6.950 1.00 86.62 96 GLN A N 1
ATOM 753 C CA . GLN A 1 96 ? -9.850 1.608 7.130 1.00 86.62 96 GLN A CA 1
ATOM 754 C C . GLN A 1 96 ? -9.944 2.466 5.859 1.00 86.62 96 GLN A C 1
ATOM 756 O O . GLN A 1 96 ? -9.687 2.000 4.743 1.00 86.62 96 GLN A O 1
ATOM 761 N N . ASN A 1 97 ? -10.300 3.733 6.058 1.00 85.50 97 ASN A N 1
ATOM 762 C CA . ASN A 1 97 ? -10.520 4.699 4.992 1.00 85.50 97 ASN A CA 1
ATOM 763 C C . ASN A 1 97 ? -9.341 5.661 4.903 1.00 85.50 97 ASN A C 1
ATOM 765 O O . ASN A 1 97 ? -8.950 6.272 5.896 1.00 85.50 97 ASN A O 1
ATOM 769 N N . TRP A 1 98 ? -8.805 5.810 3.696 1.00 81.25 98 TRP A N 1
ATOM 770 C CA . TRP A 1 98 ? -7.679 6.685 3.414 1.00 81.25 98 TRP A CA 1
ATOM 771 C C . TRP A 1 98 ? -8.130 7.886 2.588 1.00 81.25 98 TRP A C 1
ATOM 773 O O . TRP A 1 98 ? -8.782 7.740 1.550 1.00 81.25 98 TRP A O 1
ATOM 783 N N . THR A 1 99 ? -7.746 9.081 3.025 1.00 76.44 99 THR A N 1
ATOM 784 C CA . THR A 1 99 ? -7.928 10.312 2.251 1.00 76.44 99 THR A CA 1
ATOM 785 C C . THR A 1 99 ? -6.660 10.581 1.458 1.00 76.44 99 THR A C 1
ATOM 787 O O . THR A 1 99 ? -5.611 10.845 2.040 1.00 76.44 99 THR A O 1
ATOM 790 N N . ILE A 1 100 ? -6.749 10.521 0.129 1.00 71.69 100 ILE A N 1
ATOM 791 C CA . ILE A 1 100 ? -5.638 10.871 -0.759 1.00 71.69 100 ILE A CA 1
ATOM 792 C C . ILE A 1 100 ? -5.793 12.348 -1.116 1.00 71.69 100 ILE A C 1
ATOM 794 O O . ILE A 1 100 ? -6.848 12.779 -1.590 1.00 71.69 100 ILE A O 1
ATOM 798 N N . THR A 1 101 ? -4.756 13.131 -0.847 1.00 65.75 101 THR A N 1
ATOM 799 C CA . THR A 1 101 ? -4.682 14.565 -1.152 1.00 65.75 101 THR A CA 1
ATOM 800 C C . THR A 1 101 ? -3.680 14.808 -2.285 1.00 65.75 101 THR A C 1
ATOM 802 O O . THR A 1 101 ? -2.942 13.901 -2.668 1.00 65.75 101 THR A O 1
ATOM 805 N N . ASN A 1 102 ? -3.667 16.016 -2.863 1.00 60.91 102 ASN A N 1
ATOM 806 C CA . ASN A 1 102 ? -2.752 16.402 -3.954 1.00 60.91 102 ASN A CA 1
ATOM 807 C C . ASN A 1 102 ? -2.841 15.518 -5.212 1.00 60.91 102 ASN A C 1
ATOM 809 O O . ASN A 1 102 ? -1.833 15.208 -5.848 1.00 60.91 102 ASN A O 1
ATOM 813 N N . MET A 1 103 ? -4.056 15.115 -5.590 1.00 56.84 103 MET A N 1
ATOM 814 C CA . MET A 1 103 ? -4.273 14.429 -6.862 1.00 56.84 103 MET A CA 1
ATOM 815 C C . MET A 1 103 ? -4.029 15.401 -8.022 1.00 56.84 103 MET A C 1
ATOM 817 O O . MET A 1 103 ? -4.627 16.476 -8.068 1.00 56.84 103 MET A O 1
ATOM 821 N N . LEU A 1 104 ? -3.176 15.015 -8.973 1.00 54.28 104 LEU A N 1
ATOM 822 C CA . LEU A 1 104 ? -3.060 15.738 -10.236 1.00 54.28 104 LEU A CA 1
ATOM 823 C C . LEU A 1 104 ? -4.377 15.562 -11.013 1.00 54.28 104 LEU A C 1
ATOM 825 O O . LEU A 1 104 ? -4.847 14.424 -11.129 1.00 54.28 104 LEU A O 1
ATOM 829 N N . PRO A 1 105 ? -4.992 16.637 -11.538 1.00 50.62 105 PRO A N 1
ATOM 830 C CA . PRO A 1 105 ? -6.165 16.505 -12.389 1.00 50.62 105 PRO A CA 1
ATOM 831 C C . PRO A 1 105 ? -5.779 15.664 -13.608 1.00 50.62 105 PRO A C 1
ATOM 833 O O . PRO A 1 105 ? -4.878 16.023 -14.365 1.00 50.62 105 PRO A O 1
ATOM 836 N N . GLY A 1 106 ? -6.418 14.503 -13.757 1.00 48.66 106 GLY A N 1
ATOM 837 C CA . GLY A 1 106 ? -6.164 13.614 -14.882 1.00 48.66 106 GLY A CA 1
ATOM 838 C C . GLY A 1 106 ? -6.483 14.336 -16.185 1.00 48.66 106 GLY A C 1
ATOM 839 O O . GLY A 1 106 ? -7.595 14.830 -16.357 1.00 48.66 106 GLY A O 1
ATOM 840 N N . SER A 1 107 ? -5.513 14.403 -17.095 1.00 40.44 107 SER A N 1
ATOM 841 C CA . SER A 1 107 ? -5.752 14.826 -18.469 1.00 40.44 107 SER A CA 1
ATOM 842 C C . SER A 1 107 ? -6.729 13.832 -19.093 1.00 40.44 107 SER A C 1
ATOM 844 O O . SER A 1 107 ? -6.362 12.703 -19.410 1.00 40.44 107 SER A O 1
ATOM 846 N N . THR A 1 108 ? -7.993 14.224 -19.207 1.00 41.41 108 THR A N 1
ATOM 847 C CA . THR A 1 108 ? -8.946 13.564 -20.093 1.00 41.41 108 THR A CA 1
ATOM 848 C C . THR A 1 108 ? -8.492 13.830 -21.526 1.00 41.41 108 THR A C 1
ATOM 850 O O . THR A 1 108 ? -8.591 14.968 -21.989 1.00 41.41 108 THR A O 1
ATOM 853 N N . LEU A 1 109 ? -7.965 12.806 -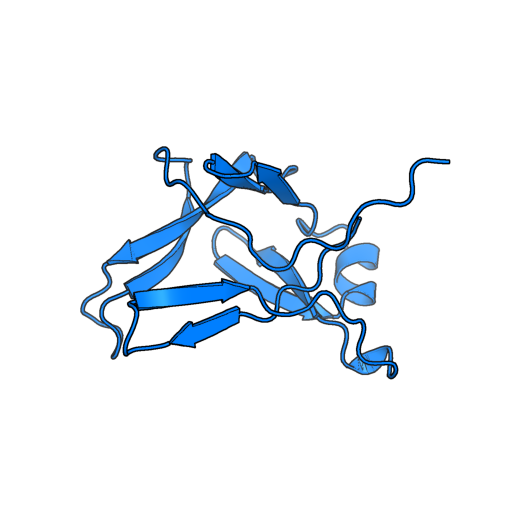22.195 1.00 36.09 109 LEU A N 1
ATOM 854 C CA . LEU A 1 109 ? -7.936 12.711 -23.654 1.00 36.09 109 LEU A CA 1
ATOM 855 C C . LEU A 1 109 ? -8.858 11.567 -24.063 1.00 36.09 109 LEU A C 1
ATOM 857 O O . LEU A 1 109 ? -8.748 10.491 -23.429 1.00 36.09 109 LEU A O 1
#

InterPro domains:
  IPR000772 Ricin B, lectin domain [PF00652] (29-97)
  IPR035992 Ricin B-like lectins [SSF50370] (9-103)

Sequence (109 aa):
MVCCMKMSHDISTQQLFVGILSPTIDDDDNKCLVDVNGRPRLIECSYAVAKRMKLHWRFTQGGSIQNTKSKRCLELVENNDNEFGYQLTLQKCTGQNWTITNMLPGSTL